Protein AF-A0A067QFG8-F1 (afdb_monomer_lite)

Sequence (126 aa):
MLMYKMCLADGKDEHKKGLLQMKMAEGAKLQMCYLLHHLCDIQLRHRVESTIAFSHDFISDLQTDQLRRNVEIKQSDMPSAVAAKKTREFRCPPREQMNAILGFKNLEGEERENCPCGEEQGRASG

pLDDT: mean 78.21, std 17.89, range [35.53, 98.62]

Radius of gyration: 26.61 Å; chains: 1; bounding box: 47×25×78 Å

InterPro domains:
  IPR015925 Ryanodine/Inositol 1,4,5-trisphosphate receptor [PTHR46399] (10-120)
  IPR048581 Ryanodine receptor, junctional solenoid domain [PF21119] (10-120)

Organism: Zootermopsis nevadensis (NCBI:txid136037)

Secondary structure (DSSP, 8-state):
-GGGGTT----S-GGG--GGGS---HHHHHHHHHHHHHHHHHHHHHHHHHHHHHHHHHHHHHHHHHHHHHHHHHHS---HHHHHHHTSGGGS-HHHHHHHHH-GGG--THHHHT-SS-TTGGGTT-

Foldseek 3Di:
DVVLPPQDDDDPDPVPRDPSVDDDDPVVVVVVVVVVVVVVVVVVVVVVVVVVVVVVVLVVVLVVLVVVQLVVLVPDPDDPVVSVLLCPLVVDDPVVNVCLQVCQVVQDDVSVVSRSDDPVSVVVVD

Structure (mmCIF, N/CA/C/O backbone):
data_AF-A0A067QFG8-F1
#
_entry.id   AF-A0A067QFG8-F1
#
loop_
_atom_site.group_PDB
_atom_site.id
_atom_site.type_symbol
_atom_site.label_atom_id
_atom_site.label_alt_id
_atom_site.label_comp_id
_atom_site.label_asym_id
_atom_site.label_entity_id
_atom_site.label_seq_id
_atom_site.pdbx_PDB_ins_code
_atom_site.Cartn_x
_atom_site.Cartn_y
_atom_site.Cartn_z
_atom_site.occupancy
_atom_site.B_iso_or_equiv
_atom_site.auth_seq_id
_atom_site.auth_comp_id
_atom_site.auth_asym_id
_atom_site.auth_atom_id
_atom_site.pdbx_PDB_model_num
ATOM 1 N N . MET A 1 1 ? -15.791 -13.357 22.856 1.00 45.69 1 MET A N 1
ATOM 2 C CA . MET A 1 1 ? -15.414 -13.875 24.195 1.00 45.69 1 MET A CA 1
ATOM 3 C C . MET A 1 1 ? -13.990 -13.492 24.629 1.00 45.69 1 MET A C 1
ATOM 5 O O . MET A 1 1 ? -13.770 -13.348 25.822 1.00 45.69 1 MET A O 1
ATOM 9 N N . LEU A 1 2 ? -13.040 -13.256 23.709 1.00 40.97 2 LEU A N 1
ATOM 10 C CA . LEU A 1 2 ? -11.664 -12.838 24.048 1.00 40.97 2 LEU A CA 1
ATOM 11 C C . LEU A 1 2 ? -11.542 -11.386 24.566 1.00 40.97 2 LEU A C 1
ATOM 13 O O . LEU A 1 2 ? -10.705 -11.124 25.420 1.00 40.97 2 LEU A O 1
ATOM 17 N N . MET A 1 3 ? -12.429 -10.470 24.156 1.00 46.47 3 MET A N 1
ATOM 18 C CA . MET A 1 3 ? -12.456 -9.075 24.646 1.00 46.47 3 MET A CA 1
ATOM 19 C C . MET A 1 3 ? -12.800 -8.934 26.142 1.00 46.47 3 MET A C 1
ATOM 21 O O . MET A 1 3 ? -12.350 -7.996 26.788 1.00 46.47 3 MET A O 1
ATOM 25 N N . TYR A 1 4 ? -13.538 -9.883 26.730 1.00 43.81 4 TYR A N 1
ATOM 26 C CA . TYR A 1 4 ? -13.931 -9.820 28.148 1.00 43.81 4 TYR A CA 1
ATOM 27 C C . TYR A 1 4 ? -12.792 -10.171 29.117 1.00 43.81 4 TYR A C 1
ATOM 29 O O . TYR A 1 4 ? -12.893 -9.893 30.309 1.00 43.81 4 TYR A O 1
ATOM 37 N N . LYS A 1 5 ? -11.705 -10.782 28.628 1.00 45.16 5 LYS A N 1
ATOM 38 C CA . LYS A 1 5 ? -10.596 -11.259 29.469 1.00 45.16 5 LYS A CA 1
ATOM 39 C C . LYS A 1 5 ? -9.477 -10.230 29.668 1.00 45.16 5 LYS A C 1
ATOM 41 O O . LYS A 1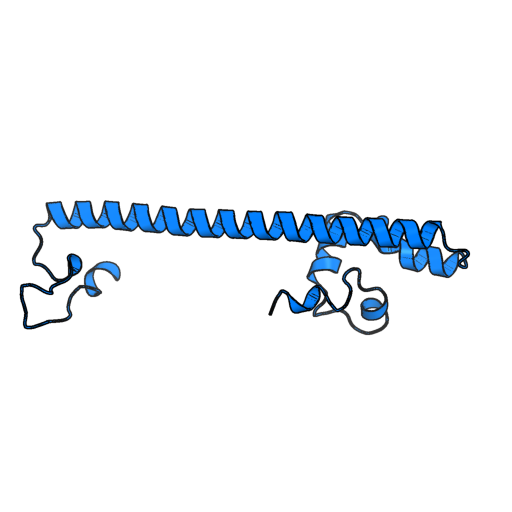 5 ? -8.586 -10.472 30.471 1.00 45.16 5 LYS A O 1
ATOM 46 N N . MET A 1 6 ? -9.527 -9.090 28.975 1.00 43.06 6 MET A N 1
ATOM 47 C CA . MET A 1 6 ? -8.449 -8.089 28.962 1.00 43.06 6 MET A CA 1
ATOM 48 C C . MET A 1 6 ? -8.504 -7.091 30.141 1.00 43.06 6 MET A C 1
ATOM 50 O O . MET A 1 6 ? -7.642 -6.228 30.250 1.00 43.06 6 MET A O 1
ATOM 54 N N . CYS A 1 7 ? -9.496 -7.205 31.034 1.00 45.28 7 CYS A N 1
ATOM 55 C CA . CYS A 1 7 ? -9.823 -6.184 32.043 1.00 45.28 7 CYS A CA 1
ATOM 56 C C . CYS A 1 7 ? -9.321 -6.429 33.479 1.00 45.28 7 CYS A C 1
ATOM 58 O O . CYS A 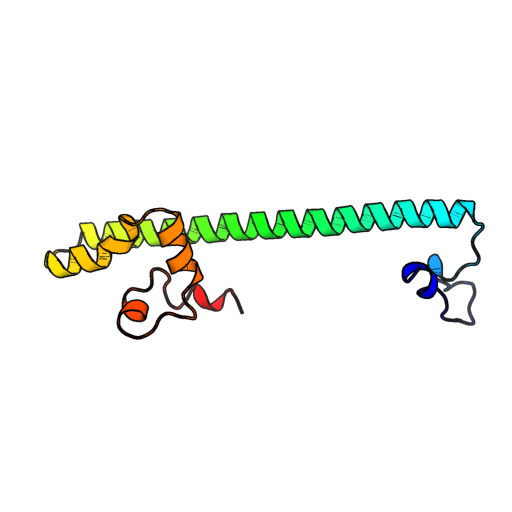1 7 ? -9.587 -5.597 34.341 1.00 45.28 7 CYS A O 1
ATOM 60 N N . LEU A 1 8 ? -8.627 -7.527 33.792 1.00 47.03 8 LEU A N 1
ATOM 61 C CA . LEU A 1 8 ? -8.278 -7.851 35.186 1.00 47.03 8 LEU A CA 1
ATOM 62 C C . LEU A 1 8 ? -6.765 -7.820 35.420 1.00 47.03 8 LEU A C 1
ATOM 64 O O . LEU A 1 8 ? -6.088 -8.839 35.330 1.00 47.03 8 LEU A O 1
ATOM 68 N N . ALA A 1 9 ? -6.252 -6.636 35.752 1.00 48.34 9 ALA A N 1
ATOM 69 C CA . ALA A 1 9 ? -4.979 -6.472 36.449 1.00 48.34 9 ALA A CA 1
ATOM 70 C C . ALA A 1 9 ? -5.221 -5.589 37.686 1.00 48.34 9 ALA A C 1
ATOM 72 O O . ALA A 1 9 ? -5.561 -4.412 37.560 1.00 48.34 9 ALA A O 1
ATOM 73 N N . ASP A 1 10 ? -5.104 -6.186 38.875 1.00 50.19 10 ASP A N 1
ATOM 74 C CA . ASP A 1 10 ? -5.396 -5.566 40.172 1.00 50.19 10 ASP A CA 1
ATOM 75 C C . ASP A 1 10 ? -4.270 -4.617 40.622 1.00 50.19 10 ASP A C 1
ATOM 77 O O . ASP A 1 10 ? -3.234 -5.038 41.139 1.00 50.19 10 ASP A O 1
ATOM 81 N N . GLY A 1 11 ? -4.484 -3.311 40.448 1.00 50.91 11 GLY A N 1
ATOM 82 C CA . GLY A 1 11 ? -3.684 -2.250 41.066 1.00 50.91 11 GLY A CA 1
ATOM 83 C C . GLY A 1 11 ? -4.334 -1.733 42.357 1.00 50.91 11 GLY A C 1
ATOM 84 O O . GLY A 1 11 ? -5.517 -1.398 42.366 1.00 50.91 11 GLY A O 1
ATOM 85 N N . LYS A 1 12 ? -3.560 -1.639 43.448 1.00 53.69 12 LYS A N 1
ATOM 86 C CA . LYS A 1 12 ? -4.002 -1.252 44.811 1.00 53.69 12 LYS A CA 1
ATOM 87 C C . LYS A 1 12 ? -4.387 0.232 45.004 1.00 53.69 12 LYS A C 1
ATOM 89 O O . LYS A 1 12 ? -4.746 0.606 46.114 1.00 53.69 12 LYS A O 1
ATOM 94 N N . ASP A 1 13 ? -4.320 1.069 43.969 1.00 61.28 13 ASP A N 1
ATOM 95 C CA . ASP A 1 13 ? -4.550 2.520 44.058 1.00 61.28 13 ASP A CA 1
ATOM 96 C C . ASP A 1 13 ? -5.775 2.925 43.217 1.00 61.28 13 ASP A C 1
ATOM 98 O O . ASP A 1 13 ? -5.713 2.954 41.987 1.00 61.28 13 ASP A O 1
ATOM 102 N N . GLU A 1 14 ? -6.910 3.193 43.874 1.00 59.16 14 GLU A N 1
ATOM 103 C CA . GLU A 1 14 ? -8.198 3.527 43.234 1.00 59.16 14 GLU A CA 1
ATOM 104 C C . GLU A 1 14 ? -8.105 4.762 42.319 1.00 59.16 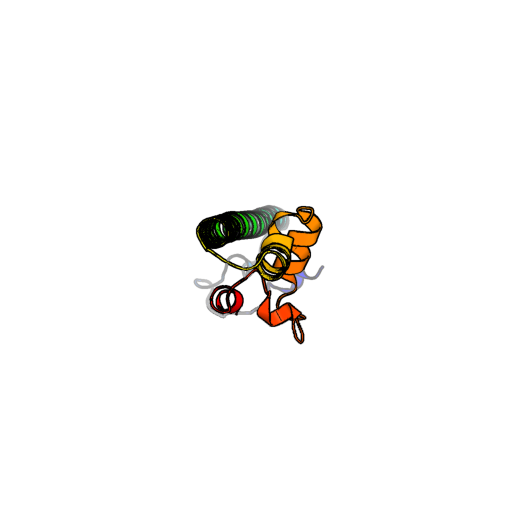14 GLU A C 1
ATOM 106 O O . GLU A 1 14 ? -8.794 4.818 41.303 1.00 59.16 14 GLU A O 1
ATOM 111 N N . HIS A 1 15 ? -7.211 5.714 42.615 1.00 62.81 15 HIS A N 1
ATOM 112 C CA . HIS A 1 15 ? -7.045 6.945 41.828 1.00 62.81 15 HIS A CA 1
ATOM 113 C C . HIS A 1 15 ? -6.199 6.769 40.556 1.00 62.81 15 HIS A C 1
ATOM 115 O O . HIS A 1 15 ? -6.029 7.721 39.795 1.00 62.81 15 HIS A O 1
ATOM 121 N N . LYS A 1 16 ? -5.669 5.566 40.300 1.00 68.19 16 LYS A N 1
ATOM 122 C CA . LYS A 1 16 ? -4.857 5.253 39.109 1.00 68.19 16 LYS A CA 1
ATOM 123 C C . LYS A 1 16 ? -5.450 4.144 38.244 1.00 68.19 16 LYS A C 1
ATOM 125 O O . LYS A 1 16 ? -4.801 3.698 37.297 1.00 68.19 16 LYS A O 1
ATOM 130 N N . LYS A 1 17 ? -6.659 3.671 38.560 1.00 72.12 17 LYS A N 1
ATOM 131 C CA . LYS A 1 17 ? -7.308 2.613 37.783 1.00 72.12 17 LYS A CA 1
ATOM 132 C C . LYS A 1 17 ? -7.749 3.163 36.430 1.00 72.12 17 LYS A C 1
ATOM 134 O O . LYS A 1 17 ? -8.467 4.156 36.354 1.00 72.12 17 LYS A O 1
ATOM 139 N N . GLY A 1 18 ? -7.316 2.509 35.355 1.00 81.69 18 GLY A N 1
ATOM 140 C CA . GLY A 1 18 ? -7.790 2.815 34.009 1.00 81.69 18 GLY A CA 1
ATOM 141 C C . GLY A 1 18 ? -9.286 2.515 33.874 1.00 81.69 18 GLY A C 1
ATOM 142 O O . GLY A 1 18 ? -9.822 1.671 34.589 1.00 81.69 18 GLY A O 1
ATOM 143 N N . LEU A 1 19 ? -9.959 3.158 32.917 1.00 84.75 19 LEU A N 1
ATOM 144 C CA . LEU A 1 19 ? -11.413 3.053 32.716 1.00 84.75 19 LEU A CA 1
ATOM 145 C C . LEU A 1 19 ? -11.920 1.600 32.618 1.00 84.75 19 LEU A C 1
ATOM 147 O O . LEU A 1 19 ? -12.985 1.271 33.129 1.00 84.75 19 LEU A O 1
ATOM 151 N N . LEU A 1 20 ? -11.120 0.717 32.014 1.00 85.25 20 LEU A N 1
ATOM 152 C CA . LEU A 1 20 ? -11.425 -0.707 31.850 1.00 85.25 20 LEU A CA 1
ATOM 153 C C . LEU A 1 20 ? -11.170 -1.565 33.105 1.00 85.25 20 LEU A C 1
ATOM 155 O O . LEU A 1 20 ? -11.599 -2.714 33.142 1.00 85.25 20 LEU A O 1
ATOM 159 N N . GLN A 1 21 ? -10.473 -1.037 34.113 1.00 82.75 21 GLN A N 1
ATOM 160 C CA . GLN A 1 21 ? -10.172 -1.713 35.387 1.00 82.75 21 GLN A CA 1
ATOM 161 C C . GLN A 1 21 ? -11.215 -1.395 36.471 1.00 82.75 21 GLN A C 1
ATOM 163 O O . GLN A 1 21 ? -11.191 -1.969 37.561 1.00 82.75 21 GLN A O 1
ATOM 168 N N . MET A 1 22 ? -12.130 -0.463 36.194 1.00 83.88 22 MET A N 1
ATOM 169 C CA . MET A 1 22 ? -13.214 -0.098 37.099 1.00 83.88 22 MET A CA 1
ATOM 170 C C . MET A 1 22 ? -14.365 -1.107 37.007 1.00 83.88 22 MET A C 1
ATOM 172 O O . MET A 1 22 ? -14.622 -1.705 35.961 1.00 83.88 22 MET A O 1
ATOM 176 N N . LYS A 1 23 ? -15.120 -1.277 38.098 1.00 84.75 23 LYS A N 1
ATOM 177 C CA . LYS A 1 23 ? -16.382 -2.029 38.050 1.00 84.75 23 LYS A CA 1
ATOM 178 C C . LYS A 1 23 ? -17.421 -1.206 37.286 1.00 84.75 23 LYS A C 1
ATOM 180 O O . LYS A 1 23 ? -17.762 -0.105 37.705 1.00 84.75 23 LYS A O 1
ATOM 185 N N . MET A 1 24 ? -17.939 -1.754 36.189 1.00 85.31 24 MET A N 1
ATOM 186 C CA . MET A 1 24 ? -18.925 -1.091 35.330 1.00 85.31 24 MET A CA 1
ATOM 187 C C . MET A 1 24 ? -20.271 -1.823 35.360 1.00 85.31 24 MET A C 1
ATOM 189 O O . MET A 1 24 ? -20.312 -3.056 35.324 1.00 85.31 24 MET A O 1
ATOM 193 N N . ALA A 1 25 ? -21.372 -1.067 35.372 1.00 92.31 25 ALA A N 1
ATOM 194 C CA . ALA A 1 25 ? -22.710 -1.605 35.127 1.00 92.31 25 ALA A CA 1
ATOM 195 C C . ALA A 1 25 ? -22.834 -2.122 33.682 1.00 92.31 25 ALA A C 1
ATOM 197 O O . ALA A 1 25 ? -22.145 -1.638 32.784 1.00 92.31 25 ALA A O 1
ATOM 198 N N . GLU A 1 26 ? -23.734 -3.076 33.432 1.00 89.44 26 GLU A N 1
ATOM 199 C CA . GLU A 1 26 ? -23.827 -3.752 32.128 1.00 89.44 26 GLU A CA 1
ATOM 200 C C . GLU A 1 26 ? -24.127 -2.789 30.968 1.00 89.44 26 GLU A C 1
ATOM 202 O O . GLU A 1 26 ? -23.482 -2.856 29.923 1.00 89.44 26 GLU A O 1
ATOM 207 N N . GLY A 1 27 ? -25.013 -1.810 31.183 1.00 92.19 27 GLY A N 1
ATOM 208 C CA . GLY A 1 27 ? -25.285 -0.766 30.190 1.00 92.19 27 GLY A CA 1
ATOM 209 C C . GLY A 1 27 ? -24.044 0.059 29.832 1.00 92.19 27 GLY A C 1
ATOM 210 O O . GLY A 1 27 ? -23.838 0.384 28.666 1.00 92.19 27 GLY A O 1
ATOM 211 N N . ALA A 1 28 ? -23.167 0.333 30.803 1.00 91.94 28 ALA A N 1
ATOM 212 C CA . ALA A 1 28 ? -21.917 1.054 30.565 1.00 91.94 28 ALA A CA 1
ATOM 213 C C . ALA A 1 28 ? -20.886 0.197 29.808 1.00 91.94 28 ALA A C 1
ATOM 215 O O . ALA A 1 28 ? -20.145 0.727 28.980 1.00 91.94 28 ALA A O 1
ATOM 216 N N . LYS A 1 29 ? -20.862 -1.126 30.025 1.00 89.94 29 LYS A N 1
ATOM 217 C CA . LYS A 1 29 ? -20.021 -2.043 29.234 1.00 89.94 29 LYS A CA 1
ATOM 218 C C . LYS A 1 29 ? -20.449 -2.079 27.771 1.00 89.94 29 LYS A C 1
ATOM 220 O O . LYS A 1 29 ? -19.593 -2.045 26.895 1.00 89.94 29 LYS A O 1
ATOM 225 N N . LEU A 1 30 ? -21.756 -2.089 27.498 1.00 93.62 30 LEU A N 1
ATOM 226 C CA . LEU A 1 30 ? -22.261 -2.040 26.125 1.00 93.62 30 LEU A CA 1
ATOM 227 C C . LEU A 1 30 ? -21.818 -0.755 25.409 1.00 93.62 30 LEU A C 1
ATOM 229 O O . LEU A 1 30 ? -21.338 -0.816 24.279 1.00 93.62 30 LEU A O 1
ATOM 233 N N . GLN A 1 31 ? -21.906 0.398 26.080 1.00 95.88 31 GLN A N 1
ATOM 234 C CA . GLN A 1 31 ? -21.400 1.658 25.521 1.00 95.88 31 GLN A CA 1
ATOM 235 C C . GLN A 1 31 ? -19.883 1.620 25.287 1.00 95.88 31 GLN A C 1
ATOM 237 O O . GLN A 1 31 ? -19.407 2.105 24.262 1.00 95.88 31 GLN A O 1
ATOM 242 N N . MET A 1 32 ? -19.126 0.971 26.178 1.00 94.75 32 MET A N 1
ATOM 243 C CA . MET A 1 32 ? -17.693 0.742 25.978 1.00 94.75 32 MET A CA 1
ATOM 244 C C . MET A 1 32 ? -17.414 -0.089 24.721 1.00 94.75 32 MET A C 1
ATOM 246 O O . MET A 1 32 ? -16.501 0.234 23.965 1.00 94.75 32 MET A O 1
ATOM 250 N N . CYS A 1 33 ? -18.210 -1.129 24.457 1.00 95.12 33 CYS A N 1
ATOM 251 C CA . CYS A 1 33 ? -18.082 -1.924 23.237 1.00 95.12 33 CYS A CA 1
ATOM 252 C C . CYS A 1 33 ? -18.306 -1.081 21.978 1.00 95.12 33 CYS A C 1
ATOM 254 O O . CYS A 1 33 ? -17.512 -1.190 21.047 1.00 95.12 33 CYS A O 1
ATOM 256 N N . TYR A 1 34 ? -19.327 -0.219 21.951 1.00 96.44 34 TYR A N 1
ATOM 257 C CA . TYR A 1 34 ? -19.557 0.673 20.809 1.00 96.44 34 TYR A CA 1
ATOM 258 C C . TYR A 1 34 ? -18.406 1.657 20.598 1.00 96.44 34 TYR A C 1
ATOM 260 O O . TYR A 1 34 ? -17.974 1.851 19.462 1.00 96.44 34 TYR A O 1
ATOM 268 N N . LEU A 1 35 ? -17.866 2.223 21.680 1.00 96.56 35 LEU A N 1
ATOM 269 C CA . LEU A 1 35 ? -16.713 3.117 21.607 1.00 96.56 35 LEU A CA 1
ATOM 270 C C . LEU A 1 35 ? -15.482 2.400 21.041 1.00 96.56 35 LEU A C 1
ATOM 272 O O . LEU A 1 35 ? -14.863 2.888 20.099 1.00 96.56 35 LEU A O 1
ATOM 276 N N . LEU A 1 36 ? -15.135 1.234 21.589 1.00 96.12 36 LEU A N 1
ATOM 277 C CA . LEU A 1 36 ? -13.979 0.464 21.128 1.00 96.12 36 LEU A CA 1
ATOM 278 C C . LEU A 1 36 ? -14.151 0.001 19.679 1.00 96.12 36 LEU A C 1
ATOM 280 O O . LEU A 1 36 ? -13.195 0.058 18.913 1.00 96.12 36 LEU A O 1
ATOM 284 N N . HIS A 1 37 ? -15.361 -0.398 19.286 1.00 96.25 37 HIS A N 1
ATOM 285 C CA . HIS A 1 37 ? -15.655 -0.771 17.905 1.00 96.25 37 HIS A CA 1
ATOM 286 C C . HIS A 1 37 ? -15.452 0.412 16.951 1.00 96.25 37 HIS A C 1
ATOM 288 O O . HIS A 1 37 ? -14.748 0.284 15.954 1.00 96.25 37 HIS A O 1
ATOM 294 N N . HIS A 1 38 ? -15.954 1.595 17.316 1.00 97.81 38 HIS A N 1
ATOM 295 C CA . HIS A 1 38 ? -15.735 2.813 16.540 1.00 97.81 38 HIS A CA 1
ATOM 296 C C . HIS A 1 38 ? -14.245 3.176 16.420 1.00 97.81 38 HIS A C 1
ATOM 298 O O . HIS A 1 38 ? -13.775 3.543 15.342 1.00 97.81 38 HIS A O 1
ATOM 304 N N . LEU A 1 39 ? -13.476 3.029 17.503 1.00 97.62 39 LEU A N 1
ATOM 305 C CA . LEU A 1 39 ? -12.027 3.241 17.475 1.00 97.62 39 LEU A CA 1
ATOM 306 C C . LEU A 1 39 ? -11.318 2.225 16.567 1.00 97.62 39 LEU A C 1
ATOM 308 O O . LEU A 1 39 ? -10.416 2.611 15.822 1.00 97.62 39 LEU A O 1
ATOM 312 N N . CYS A 1 40 ? -11.732 0.955 16.574 1.00 98.06 40 CYS A N 1
ATOM 313 C CA . CYS A 1 40 ? -11.217 -0.056 15.649 1.00 98.06 40 CYS A CA 1
ATOM 314 C C . CYS A 1 40 ? -11.495 0.310 14.184 1.00 98.06 40 CYS A C 1
ATOM 316 O O . CYS A 1 40 ? -10.581 0.220 13.363 1.00 98.06 40 CYS A O 1
ATOM 318 N N . ASP A 1 41 ? -12.702 0.784 13.867 1.00 98.12 41 ASP A N 1
ATOM 319 C CA . ASP A 1 41 ? -13.055 1.230 12.514 1.00 98.12 41 ASP A CA 1
ATOM 320 C C . ASP A 1 41 ? -12.199 2.420 12.063 1.00 98.12 41 ASP A C 1
ATOM 322 O O . ASP A 1 41 ? -11.786 2.493 10.905 1.00 98.12 41 ASP A O 1
ATOM 326 N N . ILE A 1 42 ? -11.888 3.348 12.977 1.00 98.31 42 ILE A N 1
ATOM 327 C CA . ILE A 1 42 ? -10.973 4.463 12.700 1.00 98.31 42 ILE A CA 1
ATOM 328 C C . ILE A 1 42 ? -9.565 3.959 12.387 1.00 98.31 42 ILE A C 1
ATOM 330 O O . ILE A 1 42 ? -8.989 4.364 11.379 1.00 98.31 42 ILE A O 1
ATOM 334 N N . GLN A 1 43 ? -9.021 3.053 13.203 1.00 98.19 43 GLN A N 1
ATOM 335 C CA . GLN A 1 43 ? -7.691 2.490 12.957 1.00 98.19 43 GLN A CA 1
ATOM 336 C C . GLN A 1 43 ? -7.631 1.732 11.626 1.00 98.19 43 GLN A C 1
ATOM 338 O O . GLN A 1 43 ? -6.654 1.854 10.888 1.00 98.19 43 GLN A O 1
ATOM 343 N N . LEU A 1 44 ? -8.681 0.979 11.286 1.00 98.00 44 LEU A N 1
ATOM 344 C CA . LEU A 1 44 ? -8.768 0.288 10.003 1.00 98.00 44 LEU A CA 1
ATOM 345 C C . LEU A 1 44 ? -8.780 1.281 8.836 1.00 98.00 44 LEU A C 1
ATOM 347 O O . LEU A 1 44 ? -8.015 1.110 7.887 1.00 98.00 44 LEU A O 1
ATOM 351 N N . ARG A 1 45 ? -9.596 2.336 8.926 1.00 98.44 45 ARG A N 1
ATOM 352 C CA . ARG A 1 45 ? -9.671 3.381 7.900 1.00 98.44 45 ARG A CA 1
ATOM 353 C C . ARG A 1 45 ? -8.327 4.071 7.696 1.00 98.44 45 ARG A C 1
ATOM 355 O O . ARG A 1 45 ? -7.854 4.115 6.567 1.00 98.44 45 ARG A O 1
ATOM 362 N N . HIS A 1 46 ? -7.672 4.504 8.774 1.00 98.31 46 HIS A N 1
ATOM 363 C CA . HIS A 1 46 ? -6.356 5.144 8.689 1.00 98.31 46 HIS A CA 1
ATOM 364 C C . HIS A 1 46 ? -5.304 4.227 8.051 1.00 98.31 46 HIS A C 1
ATOM 366 O O . HIS A 1 46 ? -4.480 4.691 7.269 1.00 98.31 46 HIS A O 1
ATOM 372 N N . ARG A 1 47 ? -5.332 2.915 8.333 1.00 98.31 47 ARG A N 1
ATOM 373 C CA . ARG A 1 47 ? -4.419 1.955 7.686 1.00 98.31 47 ARG A CA 1
ATOM 374 C C . ARG A 1 47 ? -4.660 1.850 6.180 1.00 98.31 47 ARG A C 1
ATOM 376 O O . ARG A 1 47 ? -3.696 1.783 5.417 1.00 98.31 47 ARG A O 1
ATOM 383 N N . VAL A 1 48 ? -5.923 1.832 5.756 1.00 98.62 48 VAL A N 1
ATOM 384 C CA . VAL A 1 48 ? -6.290 1.804 4.332 1.00 98.62 48 VAL A CA 1
ATOM 385 C C . VAL A 1 48 ? -5.862 3.102 3.649 1.00 98.62 48 VAL A C 1
ATOM 387 O O . VAL A 1 48 ? -5.161 3.050 2.644 1.00 98.62 48 VAL A O 1
ATOM 390 N N . GLU A 1 49 ? -6.206 4.254 4.223 1.00 98.25 49 GLU A N 1
ATOM 391 C CA . GLU A 1 49 ? -5.837 5.575 3.699 1.00 98.25 49 GLU A CA 1
ATOM 392 C C . GLU A 1 49 ? -4.319 5.741 3.594 1.00 98.25 49 GLU A C 1
ATOM 394 O O . GLU A 1 49 ? -3.821 6.163 2.555 1.00 98.25 49 GLU A O 1
ATOM 399 N N . SER A 1 50 ? -3.569 5.326 4.618 1.00 97.75 50 SER A N 1
ATOM 400 C CA . SER A 1 50 ? -2.104 5.368 4.604 1.00 97.75 50 SER A CA 1
ATOM 401 C C . SER A 1 50 ? -1.505 4.471 3.516 1.00 97.75 50 SER A C 1
ATOM 403 O O . SER A 1 50 ? -0.562 4.882 2.845 1.00 97.75 50 SER A O 1
ATOM 405 N N . THR A 1 51 ? -2.072 3.281 3.290 1.00 96.75 51 THR A N 1
ATOM 406 C CA . THR A 1 51 ? -1.627 2.379 2.212 1.00 96.75 51 THR A CA 1
ATOM 407 C C . THR A 1 51 ? -1.893 2.989 0.836 1.00 96.75 51 THR A C 1
ATOM 409 O O . THR A 1 51 ? -1.044 2.906 -0.052 1.00 96.75 51 THR A O 1
ATOM 412 N N . ILE A 1 52 ? -3.061 3.612 0.653 1.00 97.44 52 ILE A N 1
ATOM 413 C CA . ILE A 1 52 ? -3.427 4.290 -0.595 1.00 97.44 52 ILE A CA 1
ATOM 414 C C . ILE A 1 52 ? -2.499 5.481 -0.844 1.00 97.44 52 ILE A C 1
ATOM 416 O O . ILE A 1 52 ? -1.964 5.590 -1.943 1.00 97.44 52 ILE A O 1
ATOM 420 N N . ALA A 1 53 ? -2.275 6.328 0.164 1.00 97.38 53 ALA A N 1
ATOM 421 C CA . ALA A 1 53 ? -1.395 7.490 0.061 1.00 97.38 53 ALA A CA 1
ATOM 422 C C . ALA A 1 53 ? 0.034 7.075 -0.317 1.00 97.38 53 ALA A C 1
ATOM 424 O O . ALA A 1 53 ? 0.574 7.561 -1.305 1.00 97.38 53 ALA A O 1
ATOM 425 N N . PHE A 1 54 ? 0.594 6.083 0.384 1.00 95.19 54 PHE A N 1
ATOM 426 C CA . PHE A 1 54 ? 1.898 5.518 0.038 1.00 95.19 54 PHE A CA 1
ATOM 427 C C . PHE A 1 54 ? 1.940 5.001 -1.406 1.00 95.19 54 PHE A C 1
ATOM 429 O O . PHE A 1 54 ? 2.870 5.299 -2.148 1.00 95.19 54 PHE A O 1
ATOM 436 N N . SER A 1 55 ? 0.928 4.229 -1.814 1.00 92.31 55 SER A N 1
ATOM 437 C CA . SER A 1 55 ? 0.888 3.639 -3.157 1.00 92.31 55 SER A CA 1
ATOM 438 C C . SER A 1 55 ? 0.790 4.706 -4.244 1.00 92.31 55 SER A C 1
ATOM 440 O O . SER A 1 55 ? 1.407 4.558 -5.294 1.00 92.31 55 SER A O 1
ATOM 442 N N . HIS A 1 56 ? 0.021 5.768 -4.003 1.00 93.94 56 HIS A N 1
ATOM 443 C CA . HIS A 1 56 ? -0.121 6.890 -4.923 1.00 93.94 56 HIS A CA 1
ATOM 444 C C . HIS A 1 56 ? 1.225 7.579 -5.164 1.00 93.94 56 HIS A C 1
ATOM 446 O O . HIS A 1 56 ? 1.644 7.715 -6.314 1.00 93.94 56 HIS A O 1
ATOM 452 N N . ASP A 1 57 ? 1.918 7.946 -4.088 1.00 93.44 57 ASP A N 1
ATOM 453 C CA . ASP A 1 57 ? 3.191 8.662 -4.178 1.00 93.44 57 ASP A CA 1
ATOM 454 C C . ASP A 1 57 ? 4.273 7.768 -4.800 1.00 93.44 57 ASP A C 1
ATOM 456 O O . ASP A 1 57 ? 4.949 8.172 -5.745 1.00 93.44 57 ASP A O 1
ATOM 460 N N . PHE A 1 58 ? 4.346 6.500 -4.382 1.00 88.50 58 PHE A N 1
ATOM 461 C CA . PHE A 1 58 ? 5.272 5.523 -4.956 1.00 88.50 58 PHE A CA 1
ATOM 462 C C . PHE A 1 58 ? 5.057 5.313 -6.463 1.00 88.50 58 PHE A C 1
ATOM 464 O O . PHE A 1 58 ? 6.018 5.300 -7.233 1.00 88.50 58 PHE A O 1
ATOM 471 N N . ILE A 1 59 ? 3.804 5.151 -6.907 1.00 88.19 59 ILE A N 1
ATOM 472 C CA . ILE A 1 59 ? 3.490 4.974 -8.333 1.00 88.19 59 ILE A CA 1
ATOM 473 C C . ILE A 1 59 ? 3.799 6.255 -9.117 1.00 88.19 59 ILE A C 1
ATOM 475 O O . ILE A 1 59 ? 4.298 6.160 -10.238 1.00 88.19 59 ILE A O 1
ATOM 479 N N . SER A 1 60 ? 3.544 7.434 -8.545 1.00 90.31 60 SER A N 1
ATOM 480 C CA . SER A 1 60 ? 3.874 8.722 -9.167 1.00 90.31 60 SER A CA 1
ATOM 481 C C . SER A 1 60 ? 5.381 8.862 -9.413 1.00 90.31 60 SER A C 1
ATOM 483 O O . SER A 1 60 ? 5.811 9.187 -10.527 1.00 90.31 60 SER A O 1
ATOM 485 N N . ASP A 1 61 ? 6.198 8.551 -8.407 1.00 88.44 61 ASP A N 1
ATOM 486 C CA . ASP A 1 61 ? 7.660 8.596 -8.519 1.00 88.44 61 ASP A CA 1
ATOM 487 C C . ASP A 1 61 ? 8.176 7.571 -9.535 1.00 88.44 61 ASP A C 1
ATOM 489 O O . ASP A 1 61 ? 9.017 7.878 -10.385 1.00 88.44 61 ASP A O 1
ATOM 493 N N . LEU A 1 62 ? 7.616 6.362 -9.508 1.00 85.38 62 LEU A N 1
ATOM 494 C CA . LEU A 1 62 ? 7.942 5.293 -10.444 1.00 85.38 62 LEU A CA 1
ATOM 495 C C . LEU A 1 62 ? 7.618 5.669 -11.898 1.00 85.38 62 LEU A C 1
ATOM 497 O O . LEU A 1 62 ? 8.436 5.455 -12.793 1.00 85.38 62 LEU A O 1
ATOM 501 N N . GLN A 1 63 ? 6.440 6.241 -12.151 1.00 87.38 63 GLN A N 1
ATOM 502 C CA . GLN A 1 63 ? 6.037 6.689 -13.487 1.00 87.38 63 GLN A CA 1
ATOM 503 C C . GLN A 1 63 ? 6.917 7.838 -13.987 1.00 87.38 63 GLN A C 1
ATOM 505 O O . GLN A 1 63 ? 7.256 7.893 -15.172 1.00 87.38 63 GLN A O 1
ATOM 510 N N . THR A 1 64 ? 7.323 8.733 -13.086 1.00 89.62 64 THR A N 1
ATOM 511 C CA . THR A 1 64 ? 8.250 9.823 -13.404 1.00 89.62 64 THR A CA 1
ATOM 512 C C . THR A 1 64 ? 9.621 9.278 -13.809 1.00 89.62 64 THR A C 1
ATOM 514 O O . THR A 1 64 ? 10.174 9.698 -14.829 1.00 89.62 64 THR A O 1
ATOM 517 N N . ASP A 1 65 ? 10.144 8.291 -13.076 1.00 86.88 65 ASP A N 1
ATOM 518 C CA . ASP A 1 65 ? 11.391 7.612 -13.438 1.00 86.88 65 ASP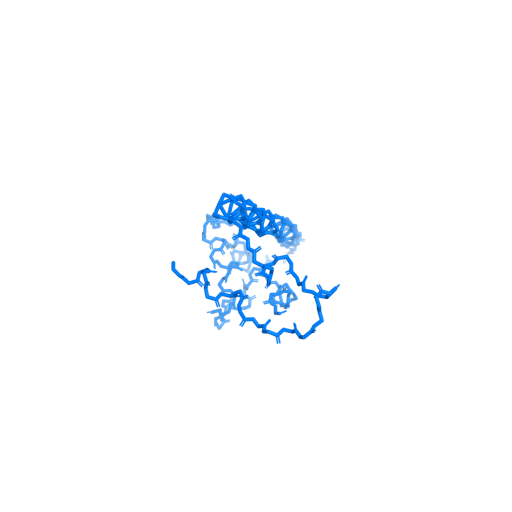 A CA 1
ATOM 519 C C . ASP A 1 65 ? 11.286 6.883 -14.789 1.00 86.88 65 ASP A C 1
ATOM 521 O O . ASP A 1 65 ? 12.159 7.027 -15.651 1.00 86.88 65 ASP A O 1
ATOM 525 N N . GLN A 1 66 ? 10.182 6.168 -15.022 1.00 85.38 66 GLN A N 1
ATOM 526 C CA . GLN A 1 66 ? 9.899 5.512 -16.301 1.00 85.38 66 GLN A CA 1
ATOM 527 C C . GLN A 1 66 ? 9.897 6.494 -17.471 1.00 85.38 66 GLN A C 1
ATOM 529 O O . GLN A 1 66 ? 10.504 6.222 -18.512 1.00 85.38 66 GLN A O 1
ATOM 534 N N . LEU A 1 67 ? 9.235 7.642 -17.309 1.00 88.44 67 LEU A N 1
ATOM 535 C CA . LEU A 1 67 ? 9.193 8.682 -18.330 1.00 88.44 67 LEU A CA 1
ATOM 536 C C . LEU A 1 67 ? 10.596 9.213 -18.629 1.00 88.44 67 LEU A C 1
ATOM 538 O O . LEU A 1 67 ? 10.973 9.306 -19.799 1.00 88.44 67 LEU A O 1
ATOM 542 N N . ARG A 1 68 ? 11.383 9.507 -17.588 1.00 89.62 68 ARG A N 1
ATOM 543 C CA . ARG A 1 68 ? 12.772 9.958 -17.729 1.00 89.62 68 ARG A CA 1
ATOM 544 C C . ARG A 1 68 ? 13.602 8.957 -18.537 1.00 89.62 68 ARG A C 1
ATOM 546 O O . ARG A 1 68 ? 14.171 9.336 -19.560 1.00 89.62 68 ARG A O 1
ATOM 553 N N . ARG A 1 69 ? 13.591 7.672 -18.160 1.00 87.12 69 ARG A N 1
ATOM 554 C CA . ARG A 1 69 ? 14.317 6.607 -18.881 1.00 87.12 69 ARG A CA 1
ATOM 555 C C . ARG A 1 69 ? 13.836 6.450 -20.327 1.00 87.12 69 ARG A C 1
ATOM 557 O O . ARG A 1 69 ? 14.644 6.230 -21.229 1.00 87.12 69 ARG A O 1
ATOM 564 N N . ASN A 1 70 ? 12.532 6.587 -20.582 1.00 88.19 70 ASN A N 1
ATOM 565 C CA . ASN A 1 70 ? 11.985 6.541 -21.942 1.00 88.19 70 ASN A CA 1
ATOM 566 C C . ASN A 1 70 ? 12.518 7.683 -22.821 1.00 88.19 70 ASN A C 1
ATOM 568 O O . ASN A 1 70 ? 12.851 7.458 -23.986 1.00 88.19 70 ASN A O 1
ATOM 572 N N . VAL A 1 71 ? 12.591 8.896 -22.267 1.00 90.50 71 VAL A N 1
ATOM 573 C CA . VAL A 1 71 ? 13.125 10.077 -22.956 1.00 90.50 71 VAL A CA 1
ATOM 574 C C . VAL A 1 71 ? 14.618 9.911 -23.236 1.00 90.50 71 VAL A C 1
ATOM 576 O O . VAL A 1 71 ? 15.035 10.140 -24.369 1.00 90.50 71 VAL A O 1
ATOM 579 N N . GLU A 1 72 ? 15.398 9.437 -22.261 1.00 89.75 72 GLU A N 1
ATOM 580 C CA . GLU A 1 72 ? 16.832 9.157 -22.428 1.00 89.75 72 GLU A CA 1
ATOM 581 C C . GLU A 1 72 ? 17.089 8.161 -23.569 1.00 89.75 72 GLU A C 1
ATOM 583 O O . GLU A 1 72 ? 17.926 8.411 -24.434 1.00 89.75 72 GLU A O 1
ATOM 588 N N . ILE A 1 73 ? 16.314 7.071 -23.637 1.00 88.88 73 ILE A N 1
ATOM 589 C CA . ILE A 1 73 ? 16.403 6.089 -24.730 1.00 88.88 73 ILE A CA 1
ATOM 590 C C . ILE A 1 73 ? 16.119 6.745 -26.085 1.00 88.88 73 ILE A C 1
ATOM 592 O O . ILE A 1 73 ? 16.863 6.522 -27.038 1.00 88.88 73 ILE A O 1
ATOM 596 N N . LYS A 1 74 ? 15.065 7.568 -26.178 1.00 87.94 74 LYS A N 1
ATOM 597 C CA . LYS A 1 74 ? 14.675 8.255 -27.423 1.00 87.94 74 LYS A CA 1
ATOM 598 C C . LYS A 1 74 ? 15.703 9.279 -27.902 1.00 87.94 74 LYS A C 1
ATOM 600 O O . LYS A 1 74 ? 15.757 9.549 -29.096 1.00 87.94 74 LYS A O 1
ATOM 605 N N . GLN A 1 75 ? 16.458 9.873 -26.984 1.00 91.75 75 GLN A N 1
ATOM 606 C CA . GLN A 1 75 ? 17.491 10.867 -27.287 1.00 91.75 75 GLN A CA 1
ATOM 607 C C . GLN A 1 75 ? 18.874 10.238 -27.513 1.00 91.75 75 GLN A C 1
ATOM 609 O O . GLN A 1 75 ? 19.786 10.922 -27.969 1.00 91.75 75 GLN A O 1
ATOM 614 N N . SER A 1 76 ? 19.039 8.950 -27.201 1.00 89.69 76 SER A N 1
ATOM 615 C CA . SER A 1 76 ? 20.290 8.221 -27.396 1.00 89.69 76 SER A CA 1
ATOM 616 C C . SER A 1 76 ? 20.411 7.644 -28.807 1.00 89.69 76 SER A C 1
ATOM 618 O O . SER A 1 76 ? 19.443 7.123 -29.360 1.00 89.69 76 SER A O 1
ATOM 620 N N . ASP A 1 77 ? 21.623 7.665 -29.365 1.00 90.44 77 ASP A N 1
ATOM 621 C CA . ASP A 1 77 ? 21.920 7.063 -30.670 1.00 90.44 77 ASP A CA 1
ATOM 622 C C . ASP A 1 77 ? 22.338 5.592 -30.497 1.00 90.44 77 ASP A C 1
ATOM 624 O O . ASP A 1 77 ? 23.498 5.202 -30.647 1.00 90.44 77 ASP A O 1
ATOM 628 N N . MET A 1 78 ? 21.388 4.777 -30.030 1.00 88.88 78 MET A N 1
ATOM 629 C CA . MET A 1 78 ? 21.622 3.381 -29.658 1.00 88.88 78 MET A CA 1
ATOM 630 C C . MET A 1 78 ? 21.152 2.395 -30.747 1.00 88.88 78 MET A C 1
ATOM 632 O O . MET A 1 78 ? 20.131 2.635 -31.396 1.00 88.88 78 MET A O 1
ATOM 636 N N . PRO A 1 79 ? 21.817 1.232 -30.926 1.00 92.25 79 PRO A N 1
ATOM 637 C CA . PRO A 1 79 ? 21.400 0.249 -31.925 1.00 92.25 79 PRO A CA 1
ATOM 638 C C . PRO A 1 79 ? 19.965 -0.244 -31.700 1.00 92.25 79 PRO A C 1
ATOM 640 O O . PRO A 1 79 ? 19.553 -0.488 -30.560 1.00 92.25 79 PRO A O 1
ATOM 643 N N . SER A 1 80 ? 19.220 -0.491 -32.785 1.00 88.62 80 SER A N 1
ATOM 644 C CA . SER A 1 80 ? 17.794 -0.856 -32.721 1.00 88.62 80 SER A CA 1
ATOM 645 C C . SER A 1 80 ? 17.509 -2.083 -31.853 1.00 88.62 80 SER A C 1
ATOM 647 O O . SER A 1 80 ? 16.495 -2.116 -31.161 1.00 88.62 80 SER A O 1
ATOM 649 N N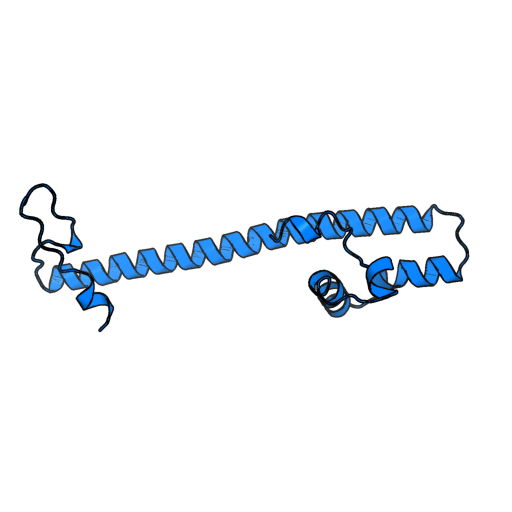 . ALA A 1 81 ? 18.407 -3.073 -31.830 1.00 88.44 81 ALA A N 1
ATOM 650 C CA . ALA A 1 81 ? 18.266 -4.256 -30.977 1.00 88.44 81 ALA A CA 1
ATOM 651 C C . ALA A 1 81 ? 18.303 -3.907 -29.476 1.00 88.44 81 ALA A C 1
ATOM 653 O O . ALA A 1 81 ? 17.534 -4.452 -28.682 1.00 88.44 81 ALA A O 1
ATOM 654 N N . VAL A 1 82 ? 19.149 -2.951 -29.087 1.00 85.44 82 VAL A N 1
ATOM 655 C CA . VAL A 1 82 ? 19.292 -2.504 -27.696 1.00 85.44 82 VAL A CA 1
ATOM 656 C C . VAL A 1 82 ? 18.111 -1.608 -27.305 1.00 85.44 82 VAL A C 1
ATOM 658 O O . VAL A 1 82 ? 17.538 -1.783 -26.228 1.00 85.44 82 VAL A O 1
ATOM 661 N N . ALA A 1 83 ? 17.674 -0.717 -28.204 1.00 86.62 83 ALA A N 1
ATOM 662 C CA . ALA A 1 83 ? 16.460 0.082 -28.016 1.00 86.62 83 ALA A CA 1
ATOM 663 C C . ALA A 1 83 ? 15.213 -0.805 -27.869 1.00 86.62 83 ALA A C 1
ATOM 665 O O . ALA A 1 83 ? 14.389 -0.591 -26.978 1.00 86.62 83 ALA A O 1
ATOM 666 N N . ALA A 1 84 ? 15.078 -1.845 -28.697 1.00 86.00 84 ALA A N 1
ATOM 667 C CA . ALA A 1 84 ? 13.977 -2.798 -28.608 1.00 86.00 84 ALA A CA 1
ATOM 668 C C . ALA A 1 84 ? 13.971 -3.532 -27.257 1.00 86.00 84 ALA A C 1
ATOM 670 O O . ALA A 1 84 ? 12.908 -3.688 -26.662 1.00 86.00 84 ALA A O 1
ATOM 671 N N . LYS A 1 85 ? 15.132 -3.927 -26.722 1.00 82.50 85 LYS A N 1
ATOM 672 C CA . LYS A 1 85 ? 15.205 -4.564 -25.397 1.00 82.50 85 LYS A CA 1
ATOM 673 C C . LYS A 1 85 ? 14.795 -3.593 -24.280 1.00 82.50 85 LYS A C 1
ATOM 675 O O . LYS A 1 85 ? 13.888 -3.910 -23.513 1.00 82.50 85 LYS A O 1
ATOM 680 N N . LYS A 1 86 ? 15.364 -2.380 -24.249 1.00 82.69 86 LYS A N 1
ATOM 681 C CA . LYS A 1 86 ? 15.066 -1.376 -23.207 1.00 82.69 86 LYS A CA 1
ATOM 682 C C . LYS A 1 86 ? 13.635 -0.830 -23.258 1.00 82.69 86 LYS A C 1
ATOM 684 O O . LYS A 1 86 ? 13.081 -0.469 -22.229 1.00 82.69 86 LYS A O 1
ATOM 689 N N . THR A 1 87 ? 13.006 -0.787 -24.434 1.00 85.25 87 THR A N 1
ATOM 690 C CA . THR A 1 87 ? 11.627 -0.284 -24.578 1.00 85.25 87 THR A CA 1
ATOM 691 C C . THR A 1 87 ? 10.542 -1.326 -24.319 1.00 85.25 87 THR A C 1
ATOM 693 O O . THR A 1 87 ? 9.362 -1.027 -24.509 1.00 85.25 87 THR A O 1
ATOM 696 N N . ARG A 1 88 ? 10.905 -2.560 -23.943 1.00 83.31 88 ARG A N 1
ATOM 697 C CA . ARG A 1 88 ? 9.934 -3.626 -23.656 1.00 83.31 88 ARG A CA 1
ATOM 698 C C . ARG A 1 88 ? 8.981 -3.219 -22.529 1.00 83.31 88 ARG A C 1
ATOM 700 O O . ARG A 1 88 ? 7.779 -3.357 -22.698 1.00 83.31 88 ARG A O 1
ATOM 707 N N . GLU A 1 89 ? 9.510 -2.641 -21.451 1.00 78.56 89 GLU A N 1
ATOM 708 C CA . GLU A 1 89 ? 8.743 -2.165 -20.291 1.00 78.56 89 GLU A CA 1
ATOM 709 C C . GLU A 1 89 ? 7.583 -1.233 -20.676 1.00 78.56 89 GLU A C 1
ATOM 711 O O . GLU A 1 89 ? 6.463 -1.433 -20.221 1.00 78.56 89 GLU A O 1
ATOM 716 N N . PHE A 1 90 ? 7.824 -0.262 -21.565 1.00 81.50 90 PHE A N 1
ATOM 717 C CA . PHE A 1 90 ? 6.821 0.736 -21.974 1.00 81.50 90 PHE A CA 1
ATOM 718 C C . PHE A 1 90 ? 5.771 0.199 -22.953 1.00 81.50 90 PHE A C 1
ATOM 720 O O . PHE A 1 90 ? 4.824 0.904 -23.293 1.00 81.50 90 PHE A O 1
ATOM 727 N N . ARG A 1 91 ? 5.980 -1.013 -23.476 1.00 84.38 91 ARG A N 1
ATOM 728 C CA . ARG A 1 91 ? 5.081 -1.672 -24.431 1.00 84.38 91 ARG A CA 1
ATOM 729 C C . ARG 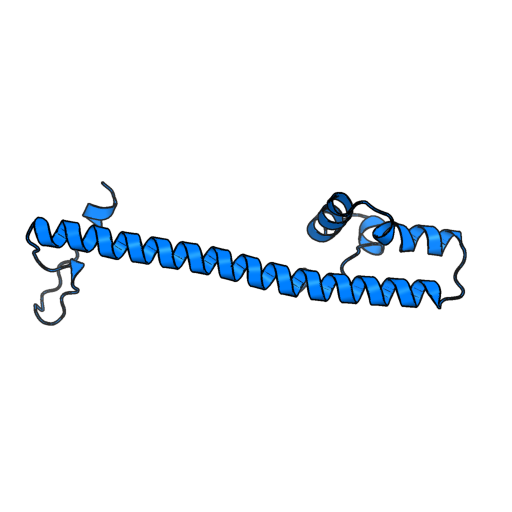A 1 91 ? 4.239 -2.766 -23.778 1.00 84.38 91 ARG A C 1
ATOM 731 O O . ARG A 1 91 ? 3.323 -3.271 -24.422 1.00 84.38 91 ARG A O 1
ATOM 738 N N . CYS A 1 92 ? 4.543 -3.138 -22.535 1.00 83.62 92 CYS A N 1
ATOM 739 C CA . CYS A 1 92 ? 3.793 -4.143 -21.794 1.00 83.62 92 CYS A CA 1
ATOM 740 C C . CYS A 1 92 ? 2.446 -3.588 -21.293 1.00 83.62 92 CYS A C 1
ATOM 742 O O . CYS A 1 92 ? 2.355 -2.411 -20.939 1.00 83.62 92 CYS A O 1
ATOM 744 N N . PRO A 1 93 ? 1.399 -4.426 -21.195 1.00 88.81 93 PRO A N 1
ATOM 745 C CA . PRO A 1 93 ? 0.162 -4.062 -20.514 1.00 88.81 93 PRO A CA 1
ATOM 746 C C . PRO A 1 93 ? 0.408 -3.652 -19.047 1.00 88.81 93 PRO A C 1
ATOM 748 O O . PRO A 1 93 ? 1.270 -4.248 -18.393 1.00 88.81 93 PRO A O 1
ATOM 751 N N . PRO A 1 94 ? -0.399 -2.740 -18.466 1.00 84.25 94 PRO A N 1
ATOM 752 C CA . PRO A 1 94 ? -0.177 -2.223 -17.109 1.00 84.25 94 PRO A CA 1
ATOM 753 C C . PRO A 1 94 ? -0.052 -3.301 -16.024 1.00 84.25 94 PRO A C 1
ATOM 755 O O . PRO A 1 94 ? 0.747 -3.177 -15.102 1.00 84.25 94 PRO A O 1
ATOM 758 N N . ARG A 1 95 ? -0.814 -4.397 -16.137 1.00 84.12 95 ARG A N 1
ATOM 759 C CA . ARG A 1 95 ? -0.760 -5.510 -15.176 1.00 84.12 95 ARG A CA 1
ATOM 760 C C . ARG A 1 95 ? 0.578 -6.251 -15.216 1.00 84.12 95 ARG A C 1
ATOM 762 O O . ARG A 1 95 ? 1.105 -6.614 -14.171 1.00 84.12 95 ARG A O 1
ATOM 769 N N . GLU A 1 96 ? 1.121 -6.478 -16.406 1.00 82.81 96 GLU A N 1
ATOM 770 C CA . GLU A 1 96 ? 2.424 -7.128 -16.575 1.00 82.81 96 GLU A CA 1
ATOM 771 C C . GLU A 1 96 ? 3.553 -6.210 -16.114 1.00 82.81 96 GLU A C 1
ATOM 773 O O . GLU A 1 96 ? 4.476 -6.660 -15.439 1.00 82.81 96 GLU A O 1
ATOM 778 N N . GLN A 1 97 ? 3.429 -4.913 -16.406 1.00 81.94 97 GLN A N 1
ATOM 779 C CA . GLN A 1 97 ? 4.352 -3.890 -15.931 1.00 81.94 97 GLN A CA 1
ATOM 780 C C . GLN A 1 97 ? 4.394 -3.869 -14.395 1.00 81.94 97 GLN A C 1
ATOM 782 O O . GLN A 1 97 ? 5.468 -3.980 -13.813 1.00 81.94 97 GLN A O 1
ATOM 787 N N . MET A 1 98 ? 3.230 -3.829 -13.734 1.00 82.25 98 MET A N 1
ATOM 788 C CA . MET A 1 98 ? 3.122 -3.878 -12.270 1.00 82.25 98 MET A CA 1
ATOM 789 C C . MET A 1 98 ? 3.694 -5.170 -11.680 1.00 82.25 98 MET A C 1
ATOM 791 O O . MET A 1 98 ? 4.375 -5.124 -10.662 1.00 82.25 98 MET A O 1
ATOM 795 N N . ASN A 1 99 ? 3.472 -6.322 -12.316 1.00 82.31 99 ASN A N 1
ATOM 796 C CA . ASN A 1 99 ? 4.064 -7.580 -11.860 1.00 82.31 99 ASN A CA 1
ATOM 797 C C . ASN A 1 99 ? 5.598 -7.551 -11.933 1.00 82.31 99 ASN A C 1
ATOM 799 O O . ASN A 1 99 ? 6.253 -8.036 -11.015 1.00 82.31 99 ASN A O 1
ATOM 803 N N . ALA A 1 100 ? 6.172 -6.958 -12.984 1.00 77.94 100 ALA A N 1
ATOM 804 C CA . ALA A 1 100 ? 7.618 -6.779 -13.100 1.00 77.94 100 ALA A CA 1
ATOM 805 C C . ALA A 1 100 ? 8.155 -5.784 -12.052 1.00 77.94 100 ALA A C 1
ATOM 807 O O . ALA A 1 100 ? 9.154 -6.060 -11.392 1.00 77.94 100 ALA A O 1
ATOM 808 N N . ILE A 1 101 ? 7.445 -4.670 -11.847 1.00 77.62 101 ILE A N 1
ATOM 809 C CA . ILE A 1 101 ? 7.745 -3.638 -10.841 1.00 77.62 101 ILE A CA 1
ATOM 810 C C . ILE A 1 101 ? 7.645 -4.166 -9.414 1.00 77.62 101 ILE A C 1
ATOM 812 O O . ILE A 1 101 ? 8.337 -3.647 -8.557 1.00 77.62 101 ILE A O 1
ATOM 816 N N . LEU A 1 102 ? 6.776 -5.132 -9.117 1.00 78.12 102 LEU A N 1
ATOM 817 C CA . LEU A 1 102 ? 6.616 -5.706 -7.772 1.00 78.12 102 LEU A CA 1
ATOM 818 C C . LEU A 1 102 ? 7.437 -6.994 -7.584 1.00 78.12 102 LEU A C 1
ATOM 820 O O . LEU A 1 102 ? 7.649 -7.446 -6.459 1.00 78.12 102 LEU A O 1
ATOM 824 N N . GLY A 1 103 ? 7.905 -7.586 -8.684 1.00 73.25 103 GLY A N 1
ATOM 825 C CA . GLY A 1 103 ? 8.638 -8.850 -8.739 1.00 73.25 103 GLY A CA 1
ATOM 826 C C . GLY A 1 103 ? 10.155 -8.735 -8.577 1.00 73.25 103 GLY A C 1
ATOM 827 O O . GLY A 1 103 ? 10.837 -9.744 -8.734 1.00 73.25 103 GLY A O 1
ATOM 828 N N . PHE A 1 104 ? 10.703 -7.560 -8.237 1.00 64.62 104 PHE A N 1
ATOM 829 C CA . PHE A 1 104 ? 12.155 -7.298 -8.171 1.00 64.62 104 PHE A CA 1
ATOM 830 C C . PHE A 1 104 ? 12.957 -8.265 -7.292 1.00 64.62 104 PHE A C 1
ATOM 832 O O . PHE A 1 104 ? 14.137 -8.483 -7.551 1.00 64.62 104 PHE A O 1
ATOM 839 N N . LYS A 1 105 ? 12.340 -8.870 -6.267 1.00 55.59 105 LYS A N 1
ATOM 840 C CA . LYS A 1 105 ? 13.005 -9.861 -5.397 1.00 55.59 105 LYS A CA 1
ATOM 841 C C . LYS A 1 105 ? 13.267 -11.206 -6.087 1.00 55.59 105 LYS A C 1
ATOM 843 O O . LYS A 1 105 ? 14.089 -11.966 -5.591 1.00 55.59 105 LYS A O 1
ATOM 848 N N . ASN A 1 106 ? 12.595 -11.478 -7.206 1.00 59.84 106 ASN A N 1
ATOM 849 C CA . ASN A 1 106 ? 12.678 -12.738 -7.949 1.00 59.84 106 ASN A CA 1
ATOM 850 C C . ASN A 1 106 ? 13.379 -12.580 -9.309 1.00 59.84 106 ASN A C 1
ATOM 852 O O . ASN A 1 106 ? 13.352 -13.509 -10.110 1.00 59.84 106 ASN A O 1
ATOM 856 N N . LEU A 1 107 ? 13.957 -11.409 -9.602 1.00 63.25 107 LEU A N 1
ATOM 857 C CA . LEU A 1 107 ? 14.663 -11.184 -10.863 1.00 63.25 107 LEU A CA 1
ATOM 858 C C . LEU A 1 107 ? 16.055 -11.825 -10.796 1.00 63.25 107 LEU A C 1
ATOM 860 O O . LEU A 1 107 ? 16.912 -11.387 -10.025 1.00 63.25 107 LEU A O 1
ATOM 864 N N . GLU A 1 108 ? 16.290 -12.833 -11.634 1.00 59.09 108 GLU A N 1
ATOM 865 C CA . GLU A 1 108 ? 17.588 -13.491 -11.804 1.00 59.09 108 GLU A CA 1
ATOM 866 C C . GLU A 1 108 ? 18.178 -13.207 -13.198 1.00 59.09 108 GLU A C 1
ATOM 868 O O . GLU A 1 108 ? 17.466 -12.912 -14.160 1.00 59.09 108 GLU A O 1
ATOM 873 N N . GLY A 1 109 ? 19.507 -13.285 -13.322 1.00 63.16 109 GLY A N 1
ATOM 874 C CA . GLY A 1 109 ? 20.202 -13.162 -14.610 1.00 63.16 109 GLY A CA 1
ATOM 875 C C . GLY A 1 109 ? 19.938 -11.840 -15.348 1.00 63.16 109 GLY A C 1
ATOM 876 O O . GLY A 1 109 ? 19.973 -10.762 -14.754 1.00 63.16 109 GLY A O 1
ATOM 877 N N . GLU A 1 110 ? 19.679 -11.915 -16.658 1.00 57.91 110 GLU A N 1
ATOM 878 C CA . GLU A 1 110 ? 19.451 -10.743 -17.523 1.00 57.91 110 GLU A CA 1
ATOM 879 C C . GLU A 1 110 ? 18.200 -9.921 -17.154 1.00 57.91 110 GLU A C 1
ATOM 881 O O . GLU A 1 110 ? 18.077 -8.762 -17.562 1.00 57.91 110 GLU A O 1
ATOM 886 N N . GLU A 1 111 ? 17.260 -10.483 -16.388 1.00 59.97 111 GLU A N 1
ATOM 887 C CA . GLU A 1 111 ? 16.050 -9.771 -15.960 1.00 59.97 111 GLU A CA 1
ATOM 888 C C . GLU A 1 111 ? 16.350 -8.740 -14.864 1.00 59.97 111 GLU A C 1
ATOM 890 O O . GLU A 1 111 ? 15.678 -7.711 -14.791 1.00 59.97 111 GLU A O 1
ATOM 895 N N . ARG A 1 112 ? 17.414 -8.955 -14.075 1.00 62.12 112 ARG A N 1
ATOM 896 C CA . ARG A 1 112 ? 17.897 -7.999 -13.067 1.00 62.12 112 ARG A CA 1
ATOM 897 C C . ARG A 1 112 ? 18.558 -6.778 -13.711 1.00 62.12 112 ARG A C 1
ATOM 899 O O . ARG A 1 112 ? 18.364 -5.661 -13.247 1.00 62.12 112 ARG A O 1
ATOM 906 N N . GLU A 1 113 ? 19.292 -6.975 -14.806 1.00 58.50 113 GLU A N 1
ATOM 907 C CA . GLU A 1 113 ? 19.945 -5.894 -15.566 1.00 58.50 113 GLU A CA 1
ATOM 908 C C . GLU A 1 113 ? 18.936 -5.025 -16.343 1.00 58.50 113 GLU A C 1
ATOM 910 O O . GLU A 1 113 ? 19.190 -3.857 -16.628 1.00 58.50 113 GLU A O 1
ATOM 915 N N . ASN A 1 114 ? 17.758 -5.582 -16.646 1.00 58.84 114 ASN A N 1
ATOM 916 C CA . ASN A 1 114 ? 16.635 -4.867 -17.259 1.00 58.84 114 ASN A CA 1
ATOM 917 C C . ASN A 1 114 ? 15.515 -4.561 -16.255 1.00 58.84 114 ASN A C 1
ATOM 919 O O . ASN A 1 114 ? 14.379 -4.321 -16.670 1.00 58.84 114 ASN A O 1
ATOM 923 N N . CYS A 1 115 ? 15.819 -4.594 -14.952 1.00 63.00 115 CYS A N 1
ATOM 924 C CA . CYS A 1 115 ? 14.843 -4.296 -13.917 1.00 63.00 115 CYS A CA 1
ATOM 925 C C . CYS A 1 115 ? 14.303 -2.866 -14.114 1.00 63.00 115 CYS A C 1
ATOM 927 O O . CYS A 1 115 ? 15.093 -1.924 -14.224 1.00 63.00 115 CYS A O 1
ATOM 929 N N . PRO A 1 116 ? 12.970 -2.688 -14.156 1.00 58.81 116 PRO A N 1
ATOM 930 C CA . PRO A 1 116 ? 12.346 -1.379 -14.334 1.00 58.81 116 PRO A CA 1
ATOM 931 C C . PRO A 1 116 ? 12.597 -0.434 -13.148 1.00 58.81 116 PRO A C 1
ATOM 933 O O . PRO A 1 116 ? 12.556 0.779 -13.312 1.00 58.81 116 PRO A O 1
ATOM 936 N N . CYS A 1 117 ? 12.890 -0.974 -11.964 1.00 57.16 117 CYS A N 1
ATOM 937 C CA . CYS A 1 117 ? 13.215 -0.199 -10.771 1.00 57.16 117 CYS A CA 1
ATOM 938 C C . CYS A 1 117 ? 14.733 -0.235 -10.544 1.00 57.16 117 CYS A C 1
ATOM 940 O O . CYS A 1 117 ? 15.313 -1.317 -10.422 1.00 57.16 117 CYS A O 1
ATOM 942 N N . GLY A 1 118 ? 15.389 0.925 -10.470 1.00 56.53 118 GLY A N 1
ATOM 943 C CA . GLY A 1 118 ? 16.798 0.995 -10.066 1.00 56.53 118 GLY A CA 1
ATOM 944 C C . GLY A 1 118 ? 17.011 0.437 -8.649 1.00 56.53 118 GLY A C 1
ATOM 945 O O . GLY A 1 118 ? 16.073 0.357 -7.853 1.00 56.53 118 GLY A O 1
ATOM 946 N N . GLU A 1 119 ? 18.250 0.072 -8.296 1.00 53.06 119 GLU A N 1
ATOM 947 C CA . GLU A 1 119 ? 18.570 -0.524 -6.981 1.00 53.06 119 GLU A CA 1
ATOM 948 C C . GLU A 1 119 ? 18.193 0.373 -5.777 1.00 53.06 119 GLU A C 1
ATOM 950 O O . GLU A 1 119 ? 18.067 -0.112 -4.652 1.00 53.06 119 GLU A O 1
ATOM 955 N N . GLU A 1 120 ? 17.987 1.673 -6.002 1.00 51.69 120 GLU A N 1
ATOM 956 C CA . GLU A 1 120 ? 17.699 2.677 -4.974 1.00 51.69 120 GLU A CA 1
ATOM 957 C C . GLU A 1 120 ? 16.249 2.614 -4.450 1.00 51.69 120 GLU A C 1
ATOM 959 O O . GLU A 1 120 ? 16.020 2.694 -3.244 1.00 51.69 120 GLU A O 1
ATOM 964 N N . GLN A 1 121 ? 15.267 2.352 -5.322 1.00 52.53 121 GLN A N 1
ATOM 965 C CA . GLN A 1 121 ? 13.841 2.282 -4.953 1.00 52.53 121 GLN A CA 1
ATOM 966 C C . GLN A 1 121 ? 13.483 0.984 -4.205 1.00 52.53 121 GLN A C 1
ATOM 968 O O . GLN A 1 121 ? 12.540 0.954 -3.416 1.00 52.53 121 GLN A O 1
ATOM 973 N N . GLY A 1 122 ? 14.275 -0.081 -4.383 1.00 49.53 122 GLY A N 1
ATOM 974 C CA . GLY A 1 122 ? 14.110 -1.352 -3.668 1.00 49.53 122 GLY A CA 1
ATOM 975 C C . GLY A 1 122 ? 14.492 -1.302 -2.181 1.00 49.53 122 GLY A C 1
ATOM 976 O O . GLY A 1 122 ? 14.129 -2.209 -1.432 1.00 49.53 122 GLY A O 1
ATOM 977 N N . ARG A 1 123 ? 15.197 -0.251 -1.732 1.00 44.97 123 ARG A N 1
ATOM 978 C CA . ARG A 1 123 ? 15.614 -0.077 -0.327 1.00 44.97 123 ARG A CA 1
ATOM 979 C C . ARG A 1 123 ? 14.576 0.625 0.547 1.00 44.97 123 ARG A C 1
ATOM 981 O O . ARG A 1 123 ? 14.629 0.470 1.759 1.00 44.97 123 ARG A O 1
ATOM 988 N N . ALA A 1 124 ? 13.616 1.337 -0.044 1.00 43.97 124 ALA A N 1
ATOM 989 C CA . ALA A 1 124 ? 12.544 2.011 0.696 1.00 43.97 124 ALA A CA 1
ATOM 990 C C . ALA A 1 124 ? 11.459 1.045 1.223 1.00 43.97 124 ALA A C 1
ATOM 992 O O . ALA A 1 124 ? 10.547 1.460 1.929 1.00 43.97 124 ALA A O 1
ATOM 993 N N . SER A 1 125 ? 11.548 -0.244 0.873 1.00 45.47 125 SER A N 1
ATOM 994 C CA . SER A 1 125 ? 10.631 -1.311 1.307 1.00 45.47 125 SER A CA 1
ATOM 995 C C . SER A 1 125 ? 11.190 -2.183 2.449 1.00 45.47 125 SER A C 1
ATOM 997 O O . SER A 1 125 ? 10.701 -3.300 2.642 1.00 45.47 125 SER A O 1
ATOM 999 N N . GLY A 1 126 ? 12.247 -1.729 3.136 1.00 35.53 126 GLY A N 1
ATOM 1000 C CA . GLY A 1 126 ? 12.914 -2.429 4.243 1.00 35.53 126 GLY A CA 1
ATOM 1001 C C . GLY A 1 126 ? 12.653 -1.784 5.594 1.00 35.53 126 GLY A C 1
ATOM 1002 O O . GLY A 1 126 ? 12.826 -0.551 5.681 1.00 35.53 126 GLY A O 1
#